Protein AF-A0A3N5X904-F1 (afdb_monomer)

Solvent-accessible surface area (backbone atoms only — not comparable to full-atom values): 4040 Å² total; per-residue (Å²): 132,68,69,63,61,56,50,51,51,52,43,35,56,75,31,64,69,56,32,56,43,35,70,76,36,49,67,60,42,36,54,74,70,71,47,85,70,50,73,70,54,46,49,51,50,44,59,72,48,60,92,50,53,78,64,56,50,48,52,52,33,52,54,50,53,66,72,78,107

Nearest PDB structures (foldseek):
  6lk7-assembly2_D  TM=7.847E-01  e=2.765E-02  Pseudomonas sp. Os17
  6lk7-assembly1_B  TM=7.840E-01  e=2.605E-02  Pseudomonas sp. Os17

Mean predicted aligned error: 7.32 Å

Structure (mmCIF, N/CA/C/O backbone):
data_AF-A0A3N5X904-F1
#
_entry.id   AF-A0A3N5X904-F1
#
loop_
_atom_site.group_PDB
_atom_site.id
_atom_site.type_symbol
_atom_site.label_atom_id
_atom_site.label_alt_id
_atom_site.label_comp_id
_atom_site.label_asym_id
_atom_site.label_entity_id
_atom_site.label_seq_id
_atom_site.pdbx_PDB_ins_code
_atom_site.Cartn_x
_atom_site.Cartn_y
_atom_site.Cartn_z
_atom_site.occupancy
_atom_site.B_iso_or_equiv
_atom_site.auth_seq_id
_atom_site.auth_comp_id
_atom_site.auth_asym_id
_atom_site.auth_atom_id
_atom_site.pdbx_PDB_model_num
ATOM 1 N N . MET A 1 1 ? 5.891 0.874 18.549 1.00 49.19 1 MET A N 1
ATOM 2 C CA . MET A 1 1 ? 5.780 0.839 17.079 1.00 49.19 1 MET A CA 1
ATOM 3 C C . MET A 1 1 ? 4.962 -0.392 16.752 1.00 49.19 1 MET A C 1
ATOM 5 O O . MET A 1 1 ? 5.321 -1.466 17.219 1.00 49.19 1 MET A O 1
ATOM 9 N N . SER A 1 2 ? 3.792 -0.210 16.146 1.00 54.16 2 SER A N 1
ATOM 10 C CA . SER A 1 2 ? 2.835 -1.293 15.916 1.00 54.16 2 SER A CA 1
ATOM 11 C C . SER A 1 2 ? 3.345 -2.209 14.808 1.00 54.16 2 SER A C 1
ATOM 13 O O . SER A 1 2 ? 3.599 -1.759 13.690 1.00 54.16 2 SER A O 1
ATOM 15 N N . SER A 1 3 ? 3.493 -3.497 15.119 1.00 69.62 3 SER A N 1
ATOM 16 C CA . SER A 1 3 ? 4.067 -4.503 14.218 1.00 69.62 3 SER A CA 1
ATOM 17 C C . SER A 1 3 ? 3.282 -4.688 12.914 1.00 69.62 3 SER A C 1
ATOM 19 O O . SER A 1 3 ? 3.817 -5.221 11.944 1.00 69.62 3 SER A O 1
ATOM 21 N N . ASP A 1 4 ? 2.024 -4.257 12.872 1.00 74.31 4 ASP A N 1
ATOM 22 C CA . ASP A 1 4 ? 1.125 -4.438 11.736 1.00 74.31 4 ASP A CA 1
ATOM 23 C C . ASP A 1 4 ? 1.429 -3.484 10.582 1.00 74.31 4 ASP A C 1
ATOM 25 O O . ASP A 1 4 ? 1.508 -3.939 9.442 1.00 74.31 4 ASP A O 1
ATOM 29 N N . LEU A 1 5 ? 1.710 -2.204 10.858 1.00 72.00 5 LEU A N 1
ATOM 30 C CA . LEU A 1 5 ? 2.144 -1.242 9.838 1.00 72.00 5 LEU A CA 1
ATOM 31 C C . LEU A 1 5 ? 3.478 -1.671 9.208 1.00 72.00 5 LEU A C 1
ATOM 33 O O . LEU A 1 5 ? 3.632 -1.634 7.989 1.00 72.00 5 LEU A O 1
ATOM 37 N N . GLU A 1 6 ? 4.430 -2.123 10.027 1.00 76.88 6 GLU A N 1
ATOM 38 C CA . GLU A 1 6 ? 5.740 -2.594 9.562 1.00 76.88 6 GLU A CA 1
ATOM 39 C C . GLU A 1 6 ? 5.621 -3.851 8.693 1.00 76.88 6 GLU A C 1
ATOM 41 O O . GLU A 1 6 ? 6.274 -3.945 7.655 1.00 76.88 6 GLU A O 1
ATOM 46 N N . ARG A 1 7 ? 4.732 -4.789 9.048 1.00 77.81 7 ARG A N 1
ATOM 47 C CA . ARG A 1 7 ? 4.415 -5.957 8.208 1.00 77.81 7 ARG A CA 1
ATOM 48 C C . ARG A 1 7 ? 3.751 -5.557 6.896 1.00 77.81 7 ARG A C 1
ATOM 50 O O . ARG A 1 7 ? 4.053 -6.148 5.861 1.00 77.81 7 ARG A O 1
ATOM 57 N N . LEU A 1 8 ? 2.871 -4.559 6.927 1.00 78.44 8 LEU A N 1
ATOM 58 C CA . LEU A 1 8 ? 2.168 -4.054 5.749 1.00 78.44 8 LEU A CA 1
ATOM 59 C C . LEU A 1 8 ? 3.138 -3.398 4.769 1.00 78.44 8 LEU A C 1
ATOM 61 O O . LEU A 1 8 ? 3.133 -3.718 3.582 1.00 78.44 8 LEU A O 1
ATOM 65 N N . VAL A 1 9 ? 4.015 -2.534 5.283 1.00 76.38 9 VAL A N 1
ATOM 66 C CA . VAL A 1 9 ? 5.078 -1.900 4.501 1.00 76.38 9 VAL A CA 1
ATOM 67 C C . VAL A 1 9 ? 6.063 -2.957 4.011 1.00 76.38 9 VAL A C 1
ATOM 69 O O . VAL A 1 9 ? 6.334 -2.997 2.820 1.00 76.38 9 VAL A O 1
ATOM 72 N N . GLY A 1 10 ? 6.519 -3.876 4.868 1.00 78.31 10 GLY A N 1
ATOM 73 C CA . GLY A 1 10 ? 7.397 -4.992 4.497 1.00 78.31 10 GLY A CA 1
ATOM 74 C C . GLY A 1 10 ? 6.833 -5.847 3.360 1.00 78.31 10 GLY A C 1
ATOM 75 O O . GLY A 1 10 ? 7.550 -6.207 2.421 1.00 78.31 10 GLY A O 1
ATOM 76 N N . ARG A 1 11 ? 5.522 -6.106 3.389 1.00 82.31 11 ARG A N 1
ATOM 77 C CA . ARG A 1 11 ? 4.818 -6.808 2.316 1.00 82.31 11 ARG A CA 1
ATOM 78 C C . ARG A 1 11 ? 4.668 -5.952 1.066 1.00 82.31 11 ARG A C 1
ATOM 80 O O . ARG A 1 11 ? 4.872 -6.463 -0.021 1.00 82.31 11 ARG A O 1
ATOM 87 N N . ALA A 1 12 ? 4.409 -4.655 1.189 1.00 81.62 12 ALA A N 1
ATOM 88 C CA . ALA A 1 12 ? 4.399 -3.738 0.048 1.00 81.62 12 ALA A CA 1
ATOM 89 C C . ALA A 1 12 ? 5.788 -3.565 -0.603 1.00 81.62 12 ALA A C 1
ATOM 91 O O . ALA A 1 12 ? 5.873 -3.305 -1.802 1.00 81.62 12 ALA A O 1
ATOM 92 N N . VAL A 1 13 ? 6.877 -3.736 0.159 1.00 78.06 13 VAL A N 1
ATOM 93 C CA . VAL A 1 13 ? 8.260 -3.736 -0.356 1.00 78.06 13 VAL A CA 1
ATOM 94 C C . VAL A 1 13 ? 8.514 -4.957 -1.242 1.00 78.06 13 VAL A C 1
ATOM 96 O O . VAL A 1 13 ? 9.184 -4.856 -2.267 1.00 78.06 13 VAL A O 1
ATOM 99 N N . THR A 1 14 ? 8.001 -6.119 -0.837 1.00 78.62 14 THR A N 1
ATOM 100 C CA . THR A 1 14 ? 8.286 -7.413 -1.478 1.00 78.62 14 THR A CA 1
ATOM 101 C C . THR A 1 14 ? 7.241 -7.826 -2.510 1.00 78.62 14 THR A C 1
ATOM 103 O O . THR A 1 14 ? 7.560 -8.554 -3.448 1.00 78.62 14 THR A O 1
ATOM 106 N N . ASP A 1 15 ? 6.014 -7.330 -2.384 1.00 82.2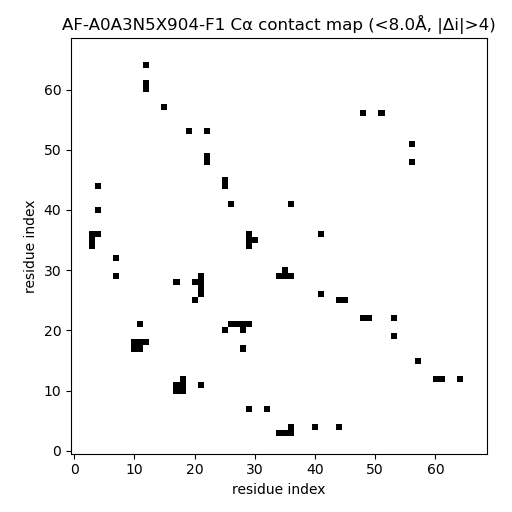5 15 ASP A N 1
ATOM 107 C CA . ASP A 1 15 ? 4.871 -7.691 -3.210 1.00 82.25 15 ASP A CA 1
ATOM 108 C C . ASP A 1 15 ? 4.396 -6.470 -4.012 1.00 82.25 15 ASP A C 1
ATOM 110 O O . ASP A 1 15 ? 3.651 -5.600 -3.549 1.00 82.25 15 ASP A O 1
ATOM 114 N N . LYS A 1 16 ? 4.872 -6.394 -5.260 1.00 80.31 16 LYS A N 1
ATOM 115 C CA . LYS A 1 16 ? 4.579 -5.283 -6.177 1.00 80.31 16 LYS A CA 1
ATOM 116 C C . LYS A 1 16 ? 3.082 -5.147 -6.462 1.00 80.31 16 LYS A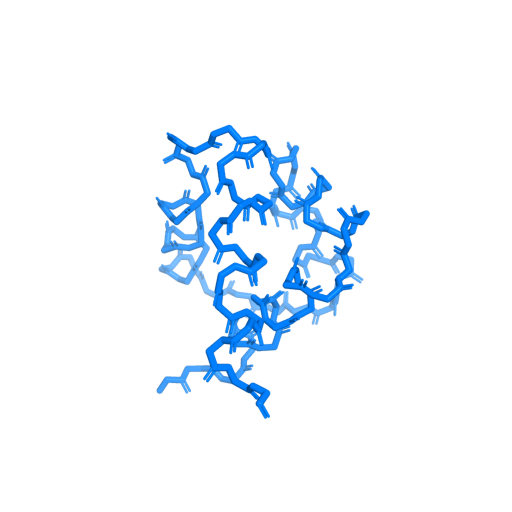 C 1
ATOM 118 O O . LYS A 1 16 ? 2.585 -4.029 -6.565 1.00 80.31 16 LYS A O 1
ATOM 123 N N . ALA A 1 17 ? 2.363 -6.267 -6.568 1.00 83.25 17 ALA A N 1
ATOM 124 C CA . ALA A 1 17 ? 0.920 -6.267 -6.795 1.00 83.25 17 ALA A CA 1
ATOM 125 C C . ALA A 1 17 ? 0.165 -5.736 -5.570 1.00 83.25 17 ALA A C 1
ATOM 127 O O . ALA A 1 17 ? -0.787 -4.969 -5.708 1.00 83.25 17 ALA A O 1
ATOM 128 N N . PHE A 1 18 ? 0.613 -6.103 -4.369 1.00 84.19 18 PHE A N 1
ATOM 129 C CA . PHE A 1 18 ? 0.075 -5.578 -3.122 1.00 84.19 18 PHE A CA 1
ATOM 130 C C . PHE A 1 18 ? 0.281 -4.069 -3.002 1.00 84.19 18 PHE A C 1
ATOM 132 O O . PHE A 1 18 ? -0.654 -3.358 -2.649 1.00 84.19 18 PHE A O 1
ATOM 139 N N . ARG A 1 19 ? 1.467 -3.559 -3.346 1.00 82.50 19 ARG A N 1
ATOM 140 C CA . ARG A 1 19 ? 1.741 -2.119 -3.305 1.00 82.50 19 ARG A CA 1
ATOM 141 C C . ARG A 1 19 ? 0.887 -1.320 -4.282 1.00 82.50 19 ARG A C 1
ATOM 143 O O . ARG A 1 19 ? 0.399 -0.257 -3.918 1.00 82.50 19 ARG A O 1
ATOM 150 N N . ASP A 1 20 ? 0.707 -1.817 -5.502 1.00 83.56 20 ASP A N 1
ATOM 151 C CA . ASP A 1 20 ? -0.112 -1.133 -6.507 1.00 83.56 20 ASP A CA 1
ATOM 152 C C . ASP A 1 20 ? -1.575 -1.040 -6.046 1.00 83.56 20 ASP A C 1
ATOM 154 O O . ASP A 1 20 ? -2.192 0.022 -6.103 1.00 83.56 20 ASP A O 1
ATOM 158 N N . LYS A 1 21 ? -2.087 -2.118 -5.435 1.00 85.00 21 LYS A N 1
ATOM 159 C CA . LYS A 1 21 ? -3.392 -2.099 -4.767 1.00 85.00 21 LYS A CA 1
ATOM 160 C C . LYS A 1 21 ? -3.417 -1.169 -3.555 1.00 85.00 21 LYS A C 1
ATOM 162 O O . LYS A 1 21 ? -4.419 -0.508 -3.349 1.00 85.00 21 LYS A O 1
ATOM 167 N N . LEU A 1 22 ? -2.346 -1.103 -2.761 1.00 83.00 22 LEU A N 1
ATOM 168 C CA . LEU A 1 22 ? -2.260 -0.248 -1.569 1.00 83.00 22 LEU A CA 1
ATOM 169 C C . LEU A 1 22 ? -2.263 1.240 -1.946 1.00 83.00 22 LEU A C 1
ATOM 171 O O . LEU A 1 22 ? -2.743 2.074 -1.188 1.00 83.00 22 LEU A O 1
ATOM 175 N N . LEU A 1 23 ? -1.719 1.564 -3.118 1.00 78.31 23 LEU A N 1
ATOM 176 C CA . LEU A 1 23 ? -1.744 2.899 -3.707 1.00 78.31 23 LEU A CA 1
ATOM 177 C C . LEU A 1 23 ? -3.108 3.258 -4.287 1.00 78.31 23 LEU A C 1
ATOM 179 O O . LEU A 1 23 ? -3.545 4.397 -4.144 1.00 78.31 23 LEU A O 1
ATOM 183 N N . ALA A 1 24 ? -3.759 2.297 -4.940 1.00 84.19 24 ALA A N 1
ATOM 184 C CA . ALA A 1 24 ? -5.096 2.481 -5.482 1.00 84.19 24 ALA A CA 1
ATOM 185 C C . ALA A 1 24 ? -6.155 2.568 -4.371 1.00 84.19 24 ALA A C 1
ATOM 187 O O . ALA A 1 24 ? -7.038 3.419 -4.431 1.00 84.19 24 ALA A O 1
ATOM 188 N N . ASP A 1 25 ? -6.051 1.702 -3.362 1.00 83.19 25 ASP A N 1
ATOM 189 C CA . ASP A 1 25 ? -7.014 1.564 -2.276 1.00 83.19 25 ASP A CA 1
ATOM 190 C C . ASP A 1 25 ? -6.341 1.071 -0.972 1.00 83.19 25 ASP A C 1
ATOM 192 O O . ASP A 1 25 ? -6.347 -0.124 -0.649 1.00 83.19 25 ASP A O 1
ATOM 196 N N . PRO A 1 26 ? -5.736 1.978 -0.182 1.00 80.31 26 PRO A N 1
ATOM 197 C CA . PRO A 1 26 ? -5.041 1.594 1.043 1.00 80.31 26 PRO A CA 1
ATOM 198 C C . PRO A 1 26 ? -5.980 0.959 2.077 1.00 80.31 26 PRO A C 1
ATOM 200 O O . PRO A 1 26 ? -5.572 0.051 2.794 1.00 80.31 26 PRO A O 1
ATOM 203 N N . GLU A 1 27 ? -7.244 1.385 2.147 1.00 81.88 27 GLU A N 1
ATOM 204 C CA . GLU A 1 27 ? -8.222 0.860 3.110 1.00 81.88 27 GLU A CA 1
ATOM 205 C C . GLU A 1 27 ? -8.647 -0.579 2.803 1.00 81.88 27 GLU A C 1
ATOM 207 O O . GLU A 1 27 ? -8.675 -1.423 3.704 1.00 81.88 27 GLU A O 1
ATOM 212 N N . GLY A 1 28 ? -8.951 -0.888 1.543 1.00 82.94 28 GLY A N 1
ATOM 213 C CA . GLY A 1 28 ? -9.321 -2.232 1.122 1.00 82.94 28 GLY A CA 1
ATOM 214 C C . GLY A 1 28 ? -8.150 -3.191 1.188 1.00 82.94 28 GLY A C 1
ATOM 215 O O . GLY A 1 28 ? -8.346 -4.329 1.603 1.00 82.94 28 GLY A O 1
ATOM 216 N N . VAL A 1 29 ? 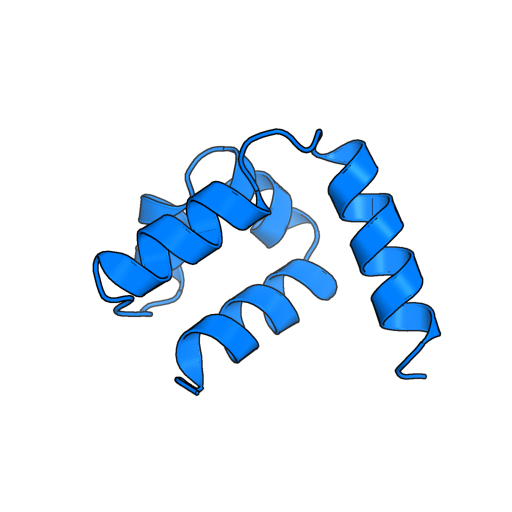-6.924 -2.752 0.891 1.00 85.12 29 VAL A N 1
ATOM 217 C CA . VAL A 1 29 ? -5.745 -3.618 1.042 1.00 85.12 29 VAL A CA 1
ATOM 218 C C . VAL A 1 29 ? -5.445 -3.929 2.500 1.00 85.12 29 VAL A C 1
ATOM 220 O O . VAL A 1 29 ? -5.162 -5.081 2.823 1.00 85.12 29 VAL A O 1
ATOM 223 N N . VAL A 1 30 ? -5.557 -2.945 3.392 1.00 83.44 30 VAL A N 1
ATOM 224 C CA . VAL A 1 30 ? -5.408 -3.159 4.838 1.00 83.44 30 VAL A CA 1
ATOM 225 C C . VAL A 1 30 ? -6.456 -4.161 5.339 1.00 83.44 30 VAL A C 1
ATOM 227 O O . VAL A 1 30 ? -6.102 -5.134 6.008 1.00 83.44 30 VAL A O 1
ATOM 230 N N . LYS A 1 31 ? -7.720 -4.007 4.917 1.00 82.88 31 LYS A N 1
ATOM 231 C CA . LYS A 1 31 ? -8.795 -4.969 5.215 1.00 82.88 31 LYS A CA 1
ATOM 232 C C . LYS A 1 31 ? -8.540 -6.356 4.617 1.00 82.88 31 LYS A C 1
ATOM 234 O O . LYS A 1 31 ? -8.731 -7.350 5.309 1.00 82.88 31 LYS A O 1
ATOM 239 N N . GLN A 1 32 ? -8.086 -6.446 3.365 1.00 80.12 32 GLN A N 1
ATOM 240 C CA . GLN A 1 32 ? -7.749 -7.718 2.709 1.00 80.12 32 GLN A CA 1
ATOM 241 C C . GLN A 1 32 ? -6.560 -8.418 3.368 1.00 80.12 32 GLN A C 1
ATOM 243 O O . GLN A 1 32 ? -6.504 -9.645 3.381 1.00 80.12 32 GLN A O 1
ATOM 248 N N . ALA A 1 33 ? -5.614 -7.654 3.913 1.00 76.81 33 ALA A N 1
ATOM 249 C CA . ALA A 1 33 ? -4.491 -8.181 4.673 1.00 76.81 33 ALA A CA 1
ATOM 250 C C . ALA A 1 33 ? -4.902 -8.675 6.072 1.00 76.81 33 ALA A C 1
ATOM 252 O O . ALA A 1 33 ? -4.078 -9.270 6.762 1.00 76.81 33 ALA A O 1
ATOM 253 N N . G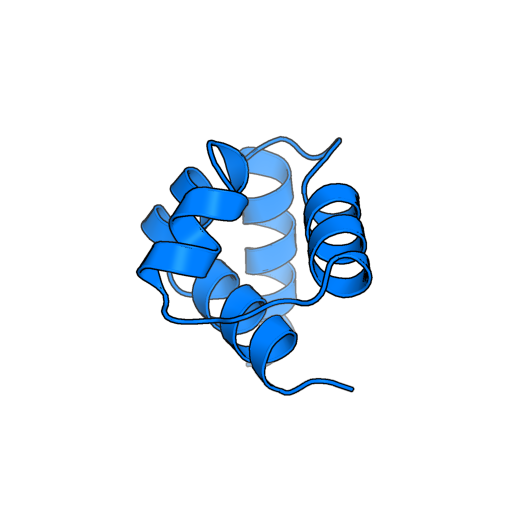LY A 1 34 ? -6.152 -8.436 6.492 1.00 79.06 34 GLY A N 1
ATOM 254 C CA . GLY A 1 34 ? -6.639 -8.752 7.834 1.00 79.06 34 GLY A CA 1
ATOM 255 C C . GLY A 1 34 ? -6.024 -7.867 8.917 1.00 79.06 34 GLY A C 1
ATOM 256 O O . GLY A 1 34 ? -6.062 -8.225 10.091 1.00 79.06 34 GLY A O 1
ATOM 257 N N . LEU A 1 35 ? -5.433 -6.732 8.533 1.00 78.31 35 LEU A N 1
ATOM 258 C CA . LEU A 1 35 ? -4.751 -5.828 9.448 1.00 78.31 35 LEU A CA 1
ATOM 259 C C . LEU A 1 35 ? -5.748 -4.764 9.909 1.00 78.31 35 LEU A C 1
ATOM 261 O O . LEU A 1 35 ? -6.435 -4.142 9.100 1.00 78.31 35 LEU A O 1
ATOM 265 N N . GLN A 1 36 ? -5.843 -4.558 11.218 1.00 74.56 36 GLN A N 1
ATOM 266 C CA . GLN A 1 36 ? -6.608 -3.456 11.793 1.00 74.56 36 GLN A CA 1
ATOM 267 C C . GLN A 1 36 ? -5.639 -2.326 12.113 1.00 74.56 36 GLN A C 1
ATOM 269 O O . GLN A 1 36 ? -5.033 -2.302 13.177 1.00 74.56 36 GLN A O 1
ATOM 274 N N . LEU A 1 37 ? -5.466 -1.410 11.162 1.00 74.75 37 LEU A N 1
ATOM 275 C CA . LEU A 1 37 ? -4.760 -0.163 11.432 1.00 74.75 37 LEU A CA 1
ATOM 276 C C . LEU A 1 37 ? -5.703 0.811 12.138 1.00 74.75 37 LEU A C 1
ATOM 278 O O . LEU A 1 37 ? -6.855 0.978 11.730 1.00 74.75 37 LEU A O 1
ATOM 282 N N . SER A 1 38 ? -5.190 1.496 13.155 1.00 80.94 38 SER A N 1
ATOM 283 C CA . SER A 1 38 ? -5.883 2.629 13.769 1.00 80.94 38 SER A CA 1
ATOM 284 C C . SER A 1 38 ? -5.953 3.812 12.799 1.00 80.94 38 SER A C 1
ATOM 286 O O . SER A 1 38 ? -5.157 3.906 11.862 1.00 80.94 38 SER A O 1
ATOM 288 N N . ALA A 1 39 ? -6.875 4.752 13.029 1.00 80.25 39 ALA A N 1
ATOM 289 C CA . ALA A 1 39 ? -7.031 5.935 12.175 1.00 80.25 39 ALA A CA 1
ATOM 290 C C . ALA A 1 39 ? -5.705 6.701 11.986 1.00 80.25 39 ALA A C 1
ATOM 292 O O . ALA A 1 39 ? -5.352 7.048 10.863 1.00 80.25 39 ALA A O 1
ATOM 293 N N . GLU A 1 40 ? -4.917 6.849 13.055 1.00 80.44 40 GLU A N 1
ATOM 294 C CA . GLU A 1 40 ? -3.590 7.478 13.019 1.00 80.44 40 GLU A CA 1
ATOM 295 C C . GLU A 1 40 ? -2.573 6.705 12.160 1.00 80.44 40 GLU A C 1
ATOM 297 O O . GLU A 1 40 ? -1.776 7.292 11.427 1.00 80.44 40 GLU A O 1
ATOM 302 N N . GLU A 1 41 ? -2.592 5.373 12.215 1.00 79.81 41 GLU A N 1
ATOM 303 C CA . GLU A 1 41 ? -1.708 4.525 11.408 1.00 79.81 41 GLU A CA 1
ATOM 304 C C . GLU A 1 41 ? -2.097 4.566 9.934 1.00 79.81 41 GLU A C 1
ATOM 306 O O . GLU A 1 41 ? -1.239 4.598 9.052 1.00 79.81 41 GLU A O 1
ATOM 311 N N . MET A 1 42 ? -3.398 4.609 9.670 1.00 81.44 42 MET A N 1
ATOM 312 C CA . MET A 1 42 ? -3.948 4.728 8.333 1.00 81.44 42 MET A CA 1
ATOM 313 C C . MET A 1 42 ? -3.672 6.110 7.736 1.00 81.44 42 MET A C 1
ATOM 315 O O . MET A 1 42 ? -3.363 6.201 6.550 1.00 81.44 42 MET A O 1
ATOM 319 N N . GLU A 1 43 ? -3.696 7.174 8.539 1.00 81.88 43 GLU A N 1
ATOM 320 C CA . GLU A 1 43 ? -3.249 8.504 8.122 1.00 81.88 43 GLU A CA 1
ATOM 321 C C . GLU A 1 43 ? -1.750 8.552 7.845 1.00 81.88 43 GLU A C 1
ATOM 323 O O . GLU A 1 43 ? -1.353 9.106 6.825 1.00 81.88 43 GLU A O 1
ATOM 328 N N . LYS A 1 44 ? -0.908 7.922 8.673 1.00 78.19 44 LYS A N 1
ATOM 329 C CA . LYS A 1 44 ? 0.534 7.806 8.399 1.00 78.19 44 LYS A CA 1
ATOM 330 C C . LYS A 1 44 ? 0.823 7.008 7.136 1.00 78.19 44 LYS A C 1
ATOM 332 O O . LYS A 1 44 ? 1.687 7.397 6.353 1.00 78.19 44 LYS A O 1
ATOM 337 N N . LEU A 1 45 ? 0.097 5.912 6.927 1.00 78.44 45 LEU A N 1
ATOM 338 C CA . LEU A 1 45 ? 0.192 5.111 5.716 1.00 78.44 45 LEU A CA 1
ATOM 339 C C . LEU A 1 45 ? -0.196 5.960 4.509 1.00 78.44 45 LEU A C 1
ATOM 341 O O . LEU A 1 45 ? 0.609 6.109 3.593 1.00 78.44 45 LEU A O 1
ATOM 345 N N . LYS A 1 46 ? -1.382 6.583 4.552 1.00 77.88 46 LYS A N 1
ATOM 346 C CA . LYS A 1 46 ? -1.863 7.494 3.513 1.00 77.88 46 LYS A CA 1
ATOM 347 C C . LYS A 1 46 ? -0.861 8.614 3.285 1.00 77.88 46 LYS A C 1
ATOM 349 O O . LYS A 1 46 ? -0.529 8.836 2.144 1.00 77.88 46 LYS A O 1
ATOM 354 N N . ALA A 1 47 ? -0.305 9.262 4.299 1.00 79.12 47 ALA A N 1
ATOM 355 C CA . ALA A 1 47 ? 0.717 10.297 4.132 1.00 79.12 47 ALA A CA 1
ATOM 356 C C . ALA A 1 47 ? 2.020 9.762 3.506 1.00 79.12 47 ALA A C 1
ATOM 358 O O . ALA A 1 47 ? 2.684 10.476 2.762 1.00 79.12 47 ALA A O 1
ATOM 359 N N . GLY A 1 48 ? 2.376 8.501 3.768 1.00 70.69 48 GLY A N 1
ATOM 360 C CA . GLY A 1 48 ? 3.536 7.838 3.173 1.00 70.69 48 GLY A CA 1
ATOM 361 C C . GLY A 1 48 ? 3.365 7.473 1.693 1.00 70.69 48 GLY A C 1
ATOM 362 O O . GLY A 1 48 ? 4.359 7.483 0.961 1.00 70.69 48 GLY A O 1
ATOM 363 N N . VAL A 1 49 ? 2.132 7.175 1.252 1.00 71.81 49 VAL A N 1
ATOM 364 C CA . VAL A 1 49 ? 1.799 6.881 -0.159 1.00 71.81 49 VAL A CA 1
ATOM 365 C C . VAL A 1 49 ? 1.228 8.076 -0.940 1.00 71.81 49 VAL A C 1
ATOM 367 O O . VAL A 1 49 ? 1.419 8.171 -2.149 1.00 71.81 49 VAL A O 1
ATOM 370 N N . LYS A 1 50 ? 0.556 9.019 -0.277 1.00 65.75 50 LYS A N 1
ATOM 371 C CA . LYS A 1 50 ? -0.106 10.189 -0.870 1.00 65.75 50 LYS A CA 1
ATOM 372 C C . LYS A 1 50 ? 0.957 11.212 -1.246 1.00 65.75 50 LYS A C 1
ATOM 374 O O . LYS A 1 50 ? 1.616 11.785 -0.387 1.00 65.75 50 LYS A O 1
ATOM 379 N N . GLY A 1 51 ? 1.108 11.428 -2.548 1.00 61.75 51 GLY A N 1
ATOM 380 C CA . GLY A 1 51 ? 2.121 12.318 -3.118 1.00 61.75 51 GLY A CA 1
ATOM 381 C C . GLY A 1 51 ? 3.300 11.596 -3.768 1.00 61.75 51 GLY A C 1
ATOM 382 O O . GLY A 1 51 ? 4.147 12.267 -4.341 1.00 61.75 51 GLY A O 1
ATOM 383 N N . LYS A 1 52 ? 3.343 10.258 -3.736 1.00 64.19 52 LYS A N 1
ATOM 384 C CA . LYS A 1 52 ? 4.339 9.472 -4.473 1.00 64.19 52 LYS A CA 1
ATOM 385 C C . LYS A 1 52 ? 3.664 8.712 -5.605 1.00 64.19 52 LYS A C 1
ATOM 387 O O . LYS A 1 52 ? 2.678 8.010 -5.386 1.00 64.19 52 LYS A O 1
ATOM 392 N N . SER A 1 53 ? 4.201 8.823 -6.818 1.00 64.81 53 SER A N 1
ATOM 393 C CA . SER A 1 53 ? 3.760 7.958 -7.916 1.00 64.81 53 SER A CA 1
ATOM 394 C C . SER A 1 53 ? 4.091 6.491 -7.622 1.00 64.81 53 SER A C 1
ATOM 396 O O . SER A 1 53 ? 5.096 6.199 -6.971 1.00 64.81 53 SER A O 1
ATOM 398 N N . SER A 1 54 ? 3.306 5.550 -8.171 1.00 64.94 54 SER A N 1
ATOM 399 C CA . SER A 1 54 ? 3.589 4.102 -8.050 1.00 64.94 54 SER A CA 1
ATOM 400 C C . SER A 1 54 ? 5.021 3.749 -8.483 1.00 64.94 54 SER A C 1
ATOM 402 O O . SER A 1 54 ? 5.640 2.838 -7.936 1.00 64.94 54 SER A O 1
ATOM 404 N N . LYS A 1 55 ? 5.582 4.549 -9.400 1.00 68.12 55 LYS A N 1
ATOM 405 C CA . LYS A 1 55 ? 6.972 4.493 -9.866 1.00 68.12 55 LYS A CA 1
ATOM 406 C C . LYS A 1 55 ? 8.001 4.934 -8.811 1.00 68.12 55 LYS A C 1
ATOM 408 O O . LYS A 1 55 ? 8.962 4.217 -8.572 1.00 68.12 55 LYS A O 1
ATOM 413 N N . GLU A 1 56 ? 7.775 6.059 -8.133 1.00 71.69 56 GLU A N 1
ATOM 414 C CA . GLU A 1 56 ? 8.684 6.570 -7.091 1.00 71.69 56 GLU A CA 1
ATOM 415 C C . GLU A 1 56 ? 8.708 5.677 -5.852 1.00 71.69 56 GLU A C 1
ATOM 417 O O . GLU A 1 56 ? 9.749 5.493 -5.226 1.00 71.69 56 GLU A O 1
ATOM 422 N N . LEU A 1 57 ? 7.559 5.104 -5.491 1.00 69.94 57 LEU A N 1
ATOM 423 C CA . LEU A 1 57 ? 7.494 4.111 -4.426 1.00 69.94 57 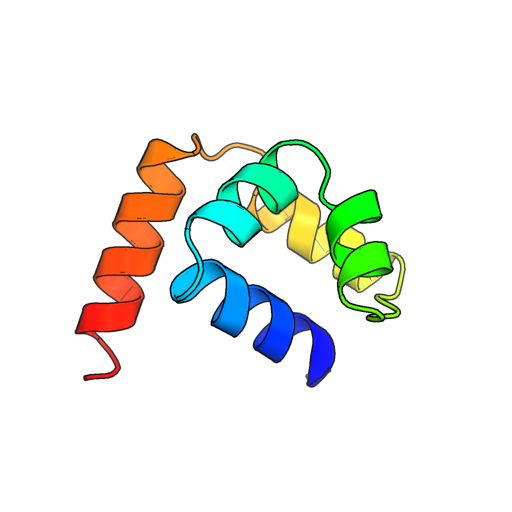LEU A CA 1
ATOM 424 C C . LEU A 1 57 ? 8.190 2.811 -4.822 1.00 69.94 57 LEU A C 1
ATOM 426 O O . LEU A 1 57 ? 8.827 2.213 -3.964 1.00 69.94 57 LEU A O 1
ATOM 430 N N . ASP A 1 58 ? 8.116 2.389 -6.090 1.00 70.62 58 ASP A N 1
ATOM 431 C CA . ASP A 1 58 ? 8.889 1.243 -6.589 1.00 70.62 58 ASP A CA 1
ATOM 432 C C . AS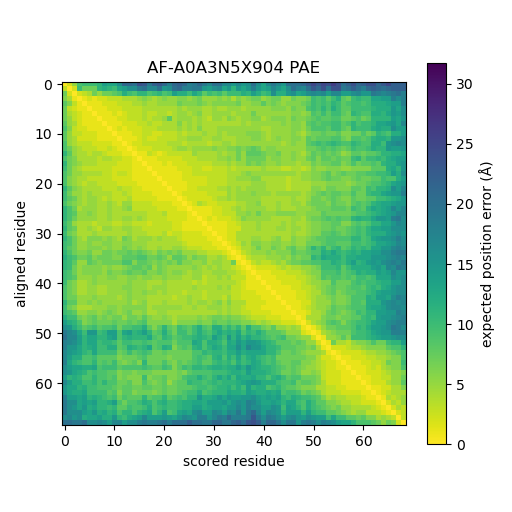P A 1 58 ? 10.387 1.472 -6.444 1.00 70.62 58 ASP A C 1
ATOM 434 O O . ASP A 1 58 ? 11.071 0.631 -5.868 1.00 70.62 58 ASP A O 1
ATOM 438 N N . GLU A 1 59 ? 10.876 2.639 -6.860 1.00 75.12 59 GLU A N 1
ATOM 439 C CA . GLU A 1 59 ? 12.286 3.001 -6.722 1.00 75.12 59 GLU A CA 1
ATOM 440 C C . GLU A 1 59 ? 12.718 3.112 -5.257 1.00 75.12 59 GLU A C 1
ATOM 442 O O . GLU A 1 59 ? 13.744 2.553 -4.877 1.00 75.12 59 GLU A O 1
ATOM 447 N N . GLN A 1 60 ? 11.932 3.761 -4.392 1.00 70.31 60 GLN A N 1
ATOM 448 C CA . GLN A 1 60 ? 12.274 3.874 -2.969 1.00 70.31 60 GLN A CA 1
ATOM 449 C C . GLN A 1 60 ? 12.269 2.523 -2.254 1.00 70.31 60 GLN A C 1
ATOM 451 O O . GLN A 1 60 ? 13.125 2.268 -1.406 1.00 70.31 60 GLN A O 1
ATOM 456 N N . LEU A 1 61 ? 11.327 1.647 -2.595 1.00 68.81 61 LEU A N 1
ATOM 457 C CA . LEU A 1 61 ? 11.256 0.301 -2.039 1.00 68.81 61 LEU A CA 1
ATOM 458 C C . LEU A 1 61 ? 12.357 -0.601 -2.585 1.00 68.81 61 LEU A C 1
ATOM 460 O O . LEU A 1 61 ? 12.916 -1.387 -1.823 1.00 68.81 61 LEU A O 1
ATOM 464 N N . ALA A 1 62 ? 12.722 -0.448 -3.859 1.00 72.25 62 ALA A N 1
ATOM 465 C CA . ALA A 1 62 ? 13.883 -1.108 -4.435 1.00 72.25 62 ALA A CA 1
ATOM 466 C C . ALA A 1 62 ? 15.163 -0.672 -3.708 1.00 72.25 62 ALA A C 1
ATOM 468 O O . ALA A 1 62 ? 15.941 -1.526 -3.303 1.00 72.25 62 ALA A O 1
ATOM 469 N N . LEU A 1 63 ? 15.339 0.626 -3.442 1.00 72.69 63 LEU A N 1
ATOM 470 C CA . LEU A 1 63 ? 16.484 1.156 -2.692 1.00 72.69 63 LEU A CA 1
ATOM 471 C C . LEU A 1 63 ? 16.518 0.681 -1.231 1.00 72.69 63 LEU A C 1
ATOM 473 O O . LEU A 1 63 ? 17.586 0.361 -0.711 1.00 72.69 63 LEU A O 1
ATOM 477 N N . LEU A 1 64 ? 15.363 0.617 -0.561 1.00 66.06 64 LEU A N 1
ATOM 478 C CA . LEU A 1 64 ? 15.243 0.073 0.796 1.00 66.06 64 LEU A CA 1
ATOM 479 C C . LEU A 1 64 ? 15.564 -1.424 0.837 1.00 66.06 64 LEU A C 1
ATOM 481 O O . LEU A 1 64 ? 16.282 -1.860 1.733 1.00 66.06 64 LEU A O 1
ATOM 485 N N . ARG A 1 65 ? 15.104 -2.192 -0.156 1.00 62.88 65 ARG A N 1
ATOM 486 C CA . ARG A 1 65 ? 15.446 -3.609 -0.319 1.00 62.88 65 ARG A CA 1
ATOM 487 C C . ARG A 1 65 ? 16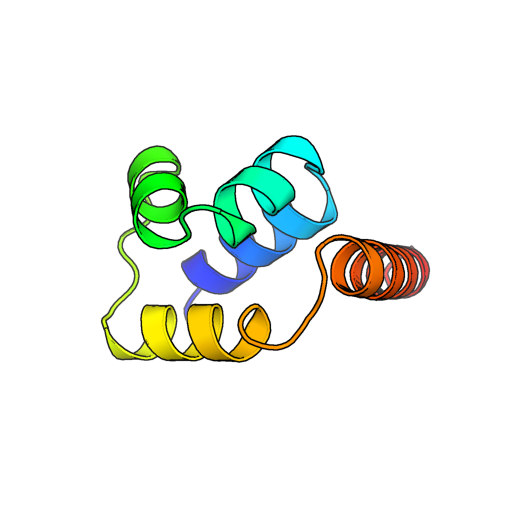.953 -3.808 -0.482 1.00 62.88 65 ARG A C 1
ATOM 489 O O . ARG A 1 65 ? 17.500 -4.698 0.153 1.00 62.88 65 ARG A O 1
ATOM 496 N N . THR A 1 66 ? 17.628 -2.979 -1.277 1.00 63.88 66 THR A N 1
ATOM 497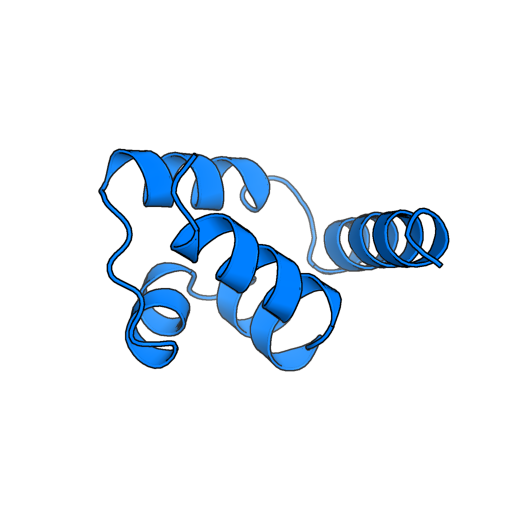 C CA . THR A 1 66 ? 19.090 -3.064 -1.456 1.00 63.88 66 THR A CA 1
ATOM 498 C C . THR A 1 66 ? 19.865 -2.656 -0.201 1.00 63.88 66 THR A C 1
ATOM 500 O O . THR A 1 66 ? 21.011 -3.047 -0.036 1.00 63.88 66 THR A O 1
ATOM 503 N N . ARG A 1 67 ? 19.261 -1.864 0.694 1.00 58.69 67 ARG A N 1
ATOM 504 C CA . ARG A 1 67 ? 19.869 -1.436 1.967 1.00 58.69 67 ARG A CA 1
ATOM 505 C C . ARG A 1 67 ? 19.785 -2.517 3.060 1.00 58.69 67 ARG A C 1
ATOM 507 O O . ARG A 1 67 ? 20.557 -2.465 4.009 1.00 58.69 67 ARG A O 1
ATOM 514 N N . TRP A 1 68 ? 18.842 -3.451 2.960 1.00 55.12 68 TRP A N 1
ATOM 515 C CA . TRP A 1 68 ? 18.581 -4.497 3.964 1.00 55.12 68 TRP A CA 1
ATOM 516 C C . TRP A 1 68 ? 19.045 -5.896 3.512 1.00 55.12 68 TRP A C 1
ATOM 518 O O . TRP A 1 68 ? 18.633 -6.898 4.097 1.00 55.12 68 TRP A O 1
ATOM 528 N N . MET A 1 69 ? 19.879 -5.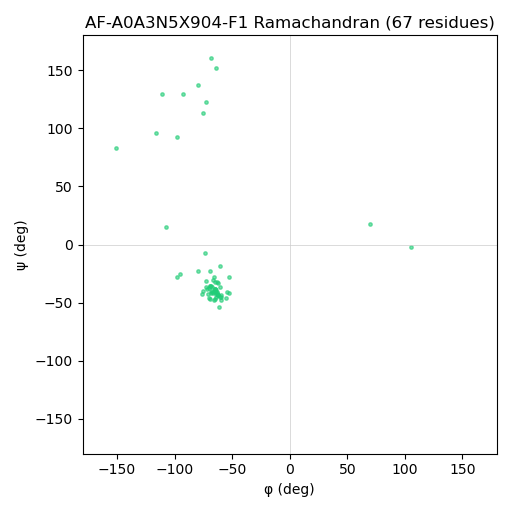960 2.473 1.00 47.03 69 MET A N 1
ATOM 529 C CA . MET A 1 69 ? 20.479 -7.170 1.900 1.00 47.03 69 MET A CA 1
ATOM 530 C C . MET A 1 69 ? 21.996 -7.109 2.052 1.00 47.03 69 MET A C 1
ATOM 532 O O . MET A 1 69 ? 22.587 -8.178 2.309 1.00 47.03 69 MET A O 1
#

Sequence (69 aa):
MSSDLERLVGRAVTDKAFRDKLLADPEGVVKQAGLQLSAEEMEKLKAGVKGKSSKELDEQLALLRTRWM

Secondary structure (DSSP, 8-state):
--HHHHHHHHHHHH-HHHHHHHHH-HHHHHHHTT----HHHHHHHHHHHTT--HHHHHHHHHHHHHH--

pLDDT: mean 74.68, std 8.72, range [47.03, 85.12]

Radius of gyration: 11.37 Å; Cα contacts (8 Å, |Δi|>4): 39; chains: 1; bounding box: 30×21×27 Å

Foldseek 3Di:
DDVLLVVLVVCVLVPLVLVVCCLVPVPVSCVVVVHDDDPVSSVVSCVVNPPDDSVRSNVVSVVVVVVVD